Protein AF-A0A2V9CCU1-F1 (afdb_monomer)

Foldseek 3Di:
DVVVVVVVVVVCCVVPVVCVVVVVVVVVVVVVVCCVPPVVVVLVPDPDCVSVVVVVVVVVVVVVVCVVVVD

pLDDT: mean 92.37, std 5.47, range [59.19, 97.62]

Sequence (71 aa):
MLGAATLAGVLLMNLLRPAVGYALPISAGVTVYVAASDLMPEVNREPGVRMALVVFLGAAVMFALHRMFRL

Mean predicted aligned error: 4.54 Å

Solvent-accessible surface area (backbone atoms only — not comparable to full-atom values): 4066 Å² total; per-residue (Å²): 110,68,70,60,52,51,54,50,49,55,52,49,48,67,74,40,54,87,50,42,79,57,48,52,59,50,52,51,46,53,54,52,49,51,44,58,67,55,49,47,54,52,42,70,67,47,90,65,64,66,56,53,50,52,53,53,48,52,53,50,51,51,50,49,49,41,65,72,66,68,111

Structure (mmCIF, N/CA/C/O backbone):
data_AF-A0A2V9CCU1-F1
#
_entry.id   AF-A0A2V9CCU1-F1
#
loop_
_atom_site.group_PDB
_atom_site.id
_atom_site.type_symbol
_atom_site.label_atom_id
_atom_site.label_alt_id
_atom_site.label_comp_id
_atom_site.label_asym_id
_atom_site.label_entity_id
_atom_site.label_seq_id
_atom_site.pdbx_PDB_ins_code
_atom_site.Cartn_x
_atom_site.Cartn_y
_atom_site.Cartn_z
_atom_site.occupancy
_atom_site.B_iso_or_equiv
_atom_site.auth_seq_id
_atom_site.auth_comp_id
_atom_site.auth_asym_id
_atom_site.auth_atom_id
_atom_site.pdbx_PDB_model_num
ATOM 1 N N . MET A 1 1 ? -3.229 13.756 -11.703 1.00 82.50 1 MET A N 1
ATOM 2 C CA . MET A 1 1 ? -1.803 13.354 -11.680 1.00 82.50 1 MET A CA 1
ATOM 3 C C . MET A 1 1 ? -1.608 11.851 -11.457 1.00 82.50 1 MET A C 1
ATOM 5 O O . MET A 1 1 ? -0.765 11.290 -12.139 1.00 82.50 1 MET A O 1
ATOM 9 N N . LEU A 1 2 ? -2.395 11.178 -10.599 1.00 88.81 2 LEU A N 1
ATOM 10 C CA . LEU A 1 2 ? -2.245 9.733 -10.314 1.00 88.81 2 LEU A CA 1
ATOM 11 C C . LEU A 1 2 ? -2.179 8.840 -11.564 1.00 88.81 2 LEU A C 1
ATOM 13 O O . LEU A 1 2 ? -1.228 8.086 -11.709 1.00 88.81 2 LEU A O 1
ATOM 17 N N . GLY A 1 3 ? -3.117 8.983 -12.507 1.00 93.00 3 GLY A N 1
ATOM 18 C CA . GLY A 1 3 ? -3.101 8.178 -13.737 1.00 93.00 3 GLY A CA 1
ATOM 19 C C . GLY A 1 3 ? -1.826 8.356 -14.573 1.00 93.00 3 GLY A C 1
ATOM 20 O O . GLY A 1 3 ? -1.274 7.380 -15.071 1.00 93.00 3 GLY A O 1
ATOM 21 N N . ALA A 1 4 ? -1.301 9.583 -14.661 1.00 96.44 4 ALA A N 1
ATOM 22 C CA . ALA A 1 4 ? -0.034 9.846 -15.341 1.00 96.44 4 ALA A CA 1
ATOM 23 C C . ALA A 1 4 ? 1.153 9.198 -14.607 1.00 96.44 4 ALA A C 1
ATOM 25 O O . ALA A 1 4 ? 2.025 8.627 -15.254 1.00 96.44 4 ALA A O 1
ATOM 26 N N . ALA A 1 5 ? 1.158 9.217 -13.269 1.00 93.62 5 ALA A N 1
ATOM 27 C CA . ALA A 1 5 ? 2.174 8.543 -12.463 1.00 93.62 5 ALA A CA 1
ATOM 28 C C . ALA A 1 5 ? 2.125 7.012 -12.625 1.00 93.62 5 ALA A C 1
ATOM 30 O O . ALA A 1 5 ? 3.172 6.381 -12.746 1.00 93.62 5 ALA A O 1
ATOM 31 N N . THR A 1 6 ? 0.933 6.411 -12.704 1.00 93.19 6 THR A N 1
ATOM 32 C CA . THR A 1 6 ? 0.776 4.973 -12.975 1.00 93.19 6 THR A CA 1
ATOM 33 C C . THR A 1 6 ? 1.310 4.609 -14.357 1.00 93.19 6 THR A C 1
ATOM 35 O O . THR A 1 6 ? 2.093 3.669 -14.478 1.00 93.19 6 THR A O 1
ATOM 38 N N . LEU A 1 7 ? 0.943 5.372 -15.393 1.00 96.19 7 LEU A N 1
ATOM 39 C CA . LEU A 1 7 ? 1.442 5.149 -16.753 1.00 96.19 7 LEU A CA 1
ATOM 40 C C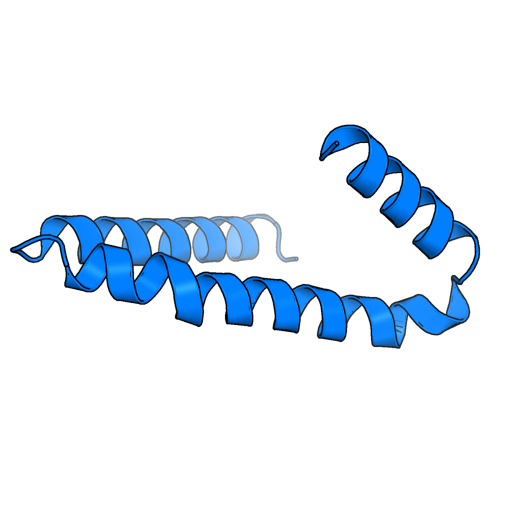 . LEU A 1 7 ? 2.964 5.310 -16.830 1.00 96.19 7 LEU A C 1
ATOM 42 O O . LEU A 1 7 ? 3.637 4.475 -17.430 1.00 96.19 7 LEU A O 1
ATOM 46 N N . ALA A 1 8 ? 3.515 6.334 -16.175 1.00 93.88 8 ALA A N 1
ATOM 47 C CA . ALA A 1 8 ? 4.956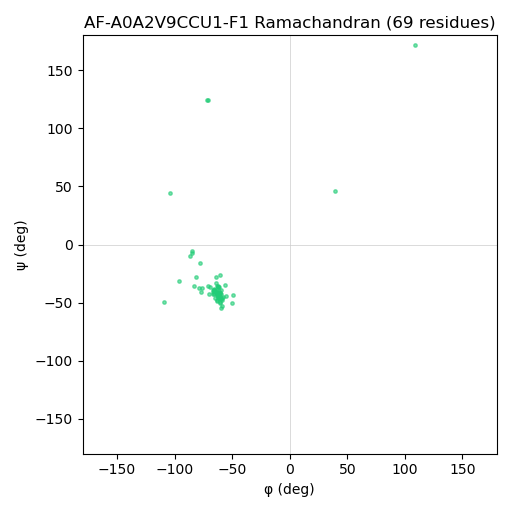 6.530 -16.078 1.00 93.88 8 ALA A CA 1
ATOM 48 C C . ALA A 1 8 ? 5.643 5.359 -15.358 1.00 93.88 8 ALA A C 1
ATOM 50 O O . ALA A 1 8 ? 6.663 4.873 -15.836 1.00 93.88 8 ALA A O 1
ATOM 51 N N . GLY A 1 9 ? 5.065 4.859 -14.261 1.00 90.88 9 GLY A N 1
ATOM 52 C CA . GLY A 1 9 ? 5.566 3.689 -13.538 1.00 90.88 9 GLY A CA 1
ATOM 53 C C . GLY A 1 9 ? 5.596 2.427 -14.403 1.00 90.88 9 GLY A C 1
ATOM 54 O O . GLY A 1 9 ? 6.616 1.742 -14.446 1.00 90.88 9 GLY A O 1
ATOM 55 N N . VAL A 1 10 ? 4.526 2.158 -15.160 1.00 93.06 10 VAL A N 1
ATOM 56 C CA . VAL A 1 10 ? 4.467 1.033 -16.113 1.00 93.06 10 VAL A CA 1
ATOM 57 C C . VAL A 1 10 ? 5.536 1.175 -17.198 1.00 93.06 10 VAL A C 1
ATOM 59 O O . VAL A 1 10 ? 6.258 0.218 -17.487 1.00 93.06 10 VAL A O 1
ATOM 62 N N . LEU A 1 11 ? 5.680 2.371 -17.775 1.00 93.62 11 LEU A N 1
ATOM 63 C CA . LEU A 1 11 ? 6.681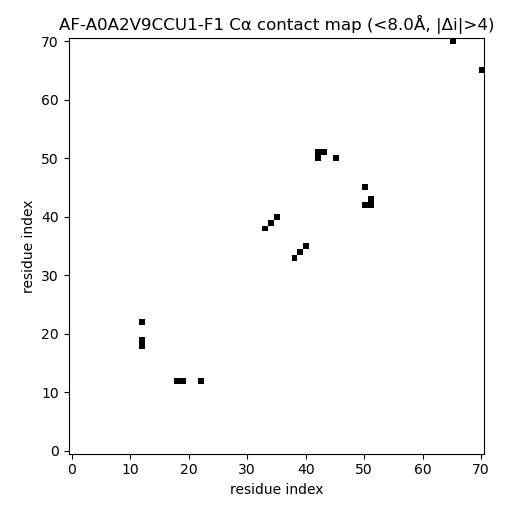 2.639 -18.808 1.00 93.62 11 LEU A CA 1
ATOM 64 C C . LEU A 1 11 ? 8.107 2.457 -18.265 1.00 93.62 11 LEU A C 1
ATOM 66 O O . LEU A 1 11 ? 8.949 1.844 -18.922 1.00 93.62 11 LEU A O 1
ATOM 70 N N . LEU A 1 12 ? 8.357 2.932 -17.043 1.00 90.50 12 LEU A N 1
ATOM 71 C CA . LEU A 1 12 ? 9.646 2.828 -16.367 1.00 90.50 12 LEU A CA 1
ATOM 72 C C . LEU A 1 12 ? 9.997 1.373 -16.039 1.00 90.50 12 LEU A C 1
ATOM 74 O O . LEU A 1 12 ? 11.123 0.955 -16.297 1.00 90.50 12 LEU A O 1
ATOM 78 N N . MET A 1 13 ? 9.039 0.579 -15.549 1.00 90.00 13 MET A N 1
ATOM 79 C CA . MET A 1 13 ? 9.237 -0.858 -15.316 1.00 90.00 13 MET A CA 1
ATOM 80 C C . MET A 1 13 ? 9.538 -1.617 -16.614 1.00 90.00 13 MET A C 1
ATOM 82 O O . MET A 1 13 ? 10.349 -2.542 -16.615 1.00 90.00 13 MET A O 1
ATOM 86 N N . ASN A 1 14 ? 8.928 -1.212 -17.732 1.00 90.31 14 ASN A N 1
ATOM 87 C CA . ASN A 1 14 ? 9.207 -1.798 -19.040 1.00 90.31 14 ASN A CA 1
ATOM 88 C C . ASN A 1 14 ? 10.597 -1.426 -19.585 1.00 90.31 14 ASN A C 1
ATOM 90 O O . ASN A 1 14 ? 11.219 -2.252 -20.254 1.00 90.31 14 ASN A O 1
ATOM 94 N N . LEU A 1 15 ? 11.075 -0.207 -19.322 1.00 89.75 15 LEU A N 1
ATOM 95 C CA . LEU A 1 15 ? 12.384 0.267 -19.780 1.00 89.75 15 LEU A CA 1
ATOM 96 C C . LEU A 1 15 ? 13.529 -0.266 -18.904 1.00 89.75 15 LEU A C 1
ATOM 98 O O . LEU A 1 15 ? 14.584 -0.633 -19.412 1.00 89.75 15 LEU A O 1
ATOM 102 N N . LEU A 1 16 ? 13.305 -0.363 -17.592 1.00 88.38 16 LEU A N 1
ATOM 103 C CA . LEU A 1 16 ? 14.292 -0.772 -16.592 1.00 88.38 16 LEU A CA 1
ATOM 104 C C . LEU A 1 16 ? 14.062 -2.210 -16.104 1.00 88.38 16 LEU A C 1
ATOM 106 O O . LEU A 1 16 ? 14.156 -2.484 -14.909 1.00 88.38 16 LEU A O 1
ATOM 110 N N . ARG A 1 17 ? 13.783 -3.151 -17.017 1.00 83.50 17 ARG A N 1
ATOM 111 C CA . ARG A 1 17 ? 13.488 -4.560 -16.670 1.00 83.50 17 ARG A CA 1
ATOM 112 C C . ARG A 1 17 ? 14.496 -5.201 -15.705 1.00 83.50 17 ARG A C 1
ATOM 114 O O . ARG A 1 17 ? 14.045 -5.849 -14.764 1.00 83.50 17 ARG A O 1
ATOM 121 N N . PRO A 1 18 ? 15.825 -5.013 -15.858 1.00 86.75 18 PRO A N 1
ATOM 122 C CA . PRO A 1 18 ? 16.791 -5.587 -14.918 1.00 86.75 18 PRO A CA 1
ATOM 123 C C . PRO A 1 18 ? 16.659 -5.021 -13.496 1.00 86.75 18 PRO A C 1
ATOM 125 O O . PRO A 1 18 ? 16.968 -5.707 -12.527 1.00 86.75 18 PRO A O 1
ATOM 128 N N . ALA A 1 19 ? 16.175 -3.783 -13.353 1.00 84.75 19 ALA A N 1
ATOM 129 C CA . ALA A 1 19 ? 16.021 -3.110 -12.067 1.00 84.75 19 ALA A CA 1
ATOM 130 C C . ALA A 1 19 ? 14.703 -3.455 -11.351 1.00 84.75 19 ALA A C 1
ATOM 132 O O . ALA A 1 19 ? 14.523 -3.066 -10.197 1.00 84.75 19 ALA A O 1
ATOM 133 N N . VAL A 1 20 ? 13.792 -4.205 -11.986 1.00 85.12 20 VAL A N 1
ATOM 134 C CA . VAL A 1 20 ? 12.497 -4.599 -11.395 1.00 85.12 20 VAL A CA 1
ATOM 135 C C . VAL A 1 20 ? 12.684 -5.345 -10.070 1.00 85.12 20 VAL A C 1
ATOM 137 O O . VAL A 1 20 ? 11.912 -5.125 -9.136 1.00 85.12 20 VAL A O 1
ATOM 140 N N . GLY A 1 21 ? 13.751 -6.144 -9.947 1.00 86.62 21 GLY A N 1
ATOM 141 C CA . GLY A 1 21 ? 14.093 -6.848 -8.706 1.00 86.62 21 GLY A CA 1
ATOM 142 C C . GLY A 1 21 ? 14.352 -5.923 -7.510 1.00 86.62 21 GLY A C 1
ATOM 143 O O . GLY A 1 21 ? 14.100 -6.315 -6.376 1.00 86.62 21 GLY A O 1
ATOM 144 N N . TYR A 1 22 ? 14.779 -4.680 -7.752 1.00 89.94 22 TYR A N 1
ATOM 145 C CA . TYR A 1 22 ? 14.931 -3.646 -6.722 1.00 89.94 22 TYR A CA 1
ATOM 146 C C . TYR A 1 22 ? 13.705 -2.729 -6.635 1.00 89.94 22 TYR A C 1
ATOM 148 O O . TYR A 1 22 ? 13.356 -2.253 -5.557 1.00 89.94 22 TYR A O 1
ATOM 156 N N . ALA A 1 23 ? 13.017 -2.500 -7.754 1.00 88.69 23 ALA A N 1
ATOM 157 C CA . ALA A 1 23 ? 11.847 -1.629 -7.800 1.00 88.69 23 ALA A CA 1
ATOM 158 C C . ALA A 1 23 ? 10.666 -2.193 -6.992 1.00 88.69 23 ALA A C 1
ATOM 160 O O . ALA A 1 23 ? 9.978 -1.438 -6.307 1.00 88.69 23 ALA A O 1
ATOM 161 N N . LEU A 1 24 ? 10.452 -3.514 -7.030 1.00 89.81 24 LEU A N 1
ATOM 162 C CA . LEU A 1 24 ? 9.398 -4.189 -6.265 1.00 89.81 24 LEU A CA 1
ATOM 163 C C . LEU A 1 24 ? 9.533 -3.991 -4.744 1.00 89.81 24 LEU A C 1
ATOM 165 O O . LEU A 1 24 ? 8.579 -3.492 -4.1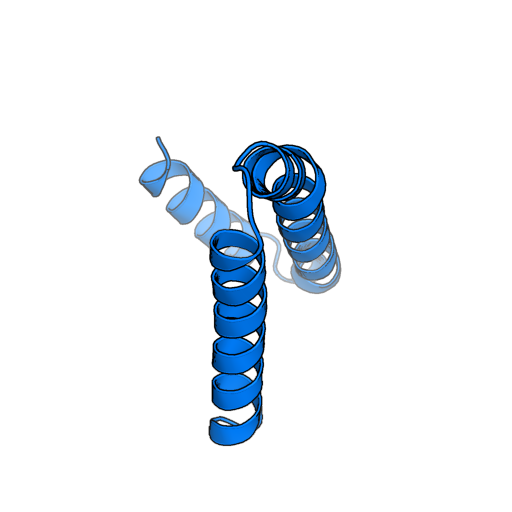43 1.00 89.81 24 LEU A O 1
ATOM 169 N N . PRO A 1 25 ? 10.675 -4.312 -4.099 1.00 93.69 25 PRO A N 1
ATOM 170 C CA . PRO A 1 25 ? 10.828 -4.090 -2.664 1.00 93.69 25 PRO A CA 1
ATOM 171 C C . PRO A 1 25 ? 10.779 -2.605 -2.287 1.00 93.69 25 PRO A C 1
ATOM 173 O O . PRO A 1 25 ? 10.220 -2.277 -1.244 1.00 93.69 25 PRO A O 1
ATOM 176 N N . ILE A 1 26 ? 11.271 -1.695 -3.139 1.00 93.62 26 ILE A N 1
ATOM 177 C CA . ILE A 1 26 ? 11.122 -0.247 -2.910 1.00 93.62 26 ILE A CA 1
ATOM 178 C C . ILE A 1 26 ? 9.642 0.152 -2.916 1.00 93.62 26 ILE A C 1
ATOM 180 O O . ILE A 1 26 ? 9.185 0.821 -1.993 1.00 93.62 26 ILE A O 1
ATOM 184 N N . SER A 1 27 ? 8.870 -0.285 -3.913 1.00 92.56 27 SER A N 1
ATOM 185 C CA . SER A 1 27 ? 7.437 0.020 -4.002 1.00 92.56 27 SER A CA 1
ATOM 186 C C . SER A 1 27 ? 6.652 -0.565 -2.826 1.00 92.56 27 SER A C 1
ATOM 188 O O . SER A 1 27 ? 5.757 0.094 -2.289 1.00 92.56 27 SER A O 1
ATOM 190 N N . ALA A 1 28 ? 6.990 -1.787 -2.405 1.00 94.44 28 ALA A N 1
ATOM 191 C CA . ALA A 1 28 ? 6.417 -2.401 -1.213 1.00 94.44 28 ALA A CA 1
ATOM 192 C C . ALA A 1 28 ? 6.747 -1.575 0.039 1.00 94.44 28 ALA A C 1
ATOM 194 O O . ALA A 1 28 ? 5.849 -1.255 0.814 1.00 94.44 28 ALA A O 1
ATOM 195 N N . GLY A 1 29 ? 8.004 -1.149 0.190 1.00 96.12 29 GLY A N 1
ATOM 196 C CA . GLY A 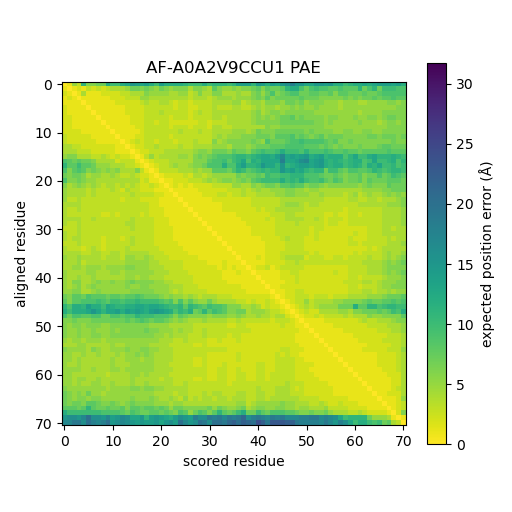1 29 ? 8.451 -0.290 1.285 1.00 96.12 29 GLY A CA 1
ATOM 197 C C . GLY A 1 29 ? 7.712 1.046 1.338 1.00 96.12 29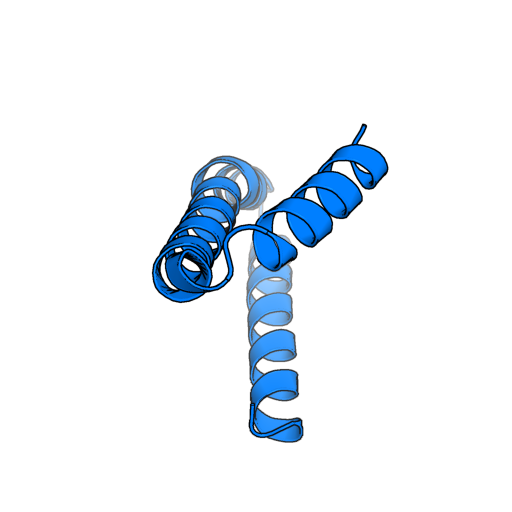 GLY A C 1
ATOM 198 O O . GLY A 1 29 ? 7.224 1.417 2.399 1.00 96.12 29 GLY A O 1
ATOM 199 N N . VAL A 1 30 ? 7.549 1.737 0.205 1.00 96.00 30 VAL A N 1
ATOM 200 C CA . VAL A 1 30 ? 6.783 2.997 0.131 1.00 96.00 30 VAL A CA 1
ATOM 201 C C . VAL A 1 30 ? 5.326 2.781 0.540 1.00 96.00 30 VAL A C 1
ATOM 203 O O . VAL A 1 30 ? 4.777 3.578 1.295 1.00 96.00 30 VAL A O 1
ATOM 206 N N . THR A 1 31 ? 4.710 1.685 0.097 1.00 95.06 31 THR A N 1
ATOM 207 C CA . THR A 1 31 ? 3.321 1.359 0.456 1.00 95.06 31 THR A CA 1
ATOM 208 C C . THR A 1 31 ? 3.177 1.121 1.961 1.00 95.06 31 THR A C 1
ATOM 210 O O . THR A 1 31 ? 2.251 1.642 2.580 1.00 95.06 31 THR A O 1
ATOM 213 N N . VAL A 1 32 ? 4.115 0.386 2.569 1.00 95.62 32 VAL A N 1
ATOM 214 C CA . VAL A 1 32 ? 4.144 0.154 4.023 1.00 95.62 32 VAL A CA 1
ATOM 215 C C . VAL A 1 32 ? 4.430 1.448 4.785 1.00 95.62 32 VAL A C 1
ATOM 217 O O . VAL A 1 32 ? 3.785 1.699 5.797 1.00 95.62 32 VAL A O 1
ATOM 220 N N . TYR A 1 33 ? 5.350 2.284 4.296 1.00 97.38 33 TYR A N 1
ATOM 221 C CA . TYR A 1 33 ? 5.681 3.573 4.901 1.00 97.38 33 TYR A CA 1
ATOM 222 C C . TYR A 1 33 ? 4.457 4.485 4.971 1.00 97.38 33 TYR A C 1
ATOM 224 O O . TYR A 1 33 ? 4.108 4.915 6.061 1.00 97.38 33 TYR A O 1
ATOM 232 N N . VAL A 1 34 ? 3.763 4.699 3.848 1.00 96.50 34 VAL A N 1
ATOM 233 C CA . VAL A 1 34 ? 2.554 5.542 3.791 1.00 96.50 34 VAL A CA 1
ATOM 234 C C . VAL A 1 34 ? 1.444 4.971 4.676 1.00 96.50 34 VAL A C 1
ATOM 236 O O . VAL A 1 34 ? 0.787 5.703 5.414 1.00 96.50 34 VAL A O 1
ATOM 239 N N . ALA A 1 35 ? 1.249 3.649 4.661 1.00 95.62 35 ALA A N 1
ATOM 240 C CA . ALA A 1 35 ? 0.270 3.015 5.538 1.00 95.62 35 ALA A CA 1
ATOM 241 C C . ALA A 1 35 ? 0.603 3.226 7.026 1.00 95.62 35 ALA A C 1
ATOM 243 O O . ALA A 1 35 ? -0.290 3.481 7.832 1.00 95.62 35 ALA A O 1
ATOM 244 N N . ALA A 1 36 ? 1.880 3.149 7.399 1.00 96.06 36 ALA A N 1
ATOM 245 C CA . ALA A 1 36 ? 2.322 3.334 8.775 1.00 96.06 36 ALA A CA 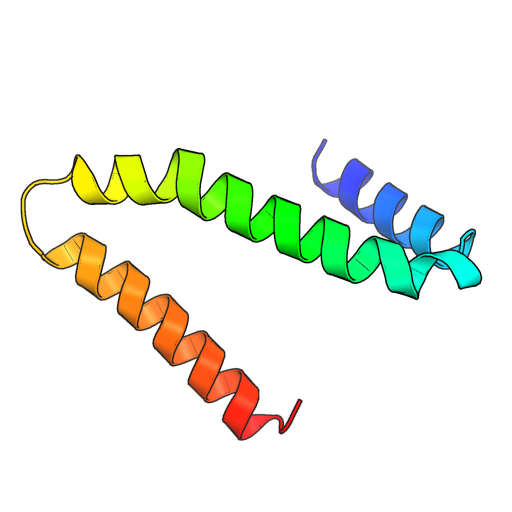1
ATOM 246 C C . ALA A 1 36 ? 2.333 4.807 9.215 1.00 96.06 36 ALA A C 1
ATOM 248 O O . ALA A 1 36 ? 2.013 5.080 10.369 1.00 96.06 36 ALA A O 1
ATOM 249 N N . SER A 1 37 ? 2.704 5.743 8.337 1.00 96.38 37 SER A N 1
ATOM 250 C CA . SER A 1 37 ? 2.839 7.166 8.671 1.00 96.38 37 SER A CA 1
ATOM 251 C C . SER A 1 37 ? 1.520 7.918 8.631 1.00 96.38 37 SER A C 1
ATOM 253 O O . SER A 1 37 ? 1.320 8.806 9.451 1.00 96.38 37 SER A O 1
ATOM 255 N N . ASP A 1 38 ? 0.630 7.565 7.704 1.00 95.88 38 ASP A N 1
ATOM 256 C CA . ASP A 1 38 ? -0.573 8.354 7.444 1.00 95.88 38 ASP A CA 1
ATOM 257 C C . ASP A 1 38 ? -1.816 7.609 7.941 1.00 95.88 38 ASP A C 1
ATOM 259 O O . ASP A 1 38 ? -2.613 8.159 8.700 1.00 95.88 38 ASP A O 1
ATOM 263 N N . LEU A 1 39 ? -1.964 6.325 7.584 1.00 94.06 39 LEU A N 1
ATOM 264 C CA . LEU A 1 39 ? -3.183 5.568 7.902 1.00 94.06 39 LEU A CA 1
ATOM 265 C C . LEU A 1 39 ? -3.238 5.115 9.367 1.00 94.06 39 LEU A C 1
ATOM 267 O O . LEU A 1 39 ? -4.304 5.176 9.977 1.00 94.06 39 LEU A O 1
ATOM 271 N N . MET A 1 40 ? -2.127 4.653 9.955 1.00 94.25 40 MET A N 1
ATOM 272 C CA . MET A 1 40 ? -2.139 4.188 11.352 1.00 94.25 40 MET A CA 1
ATOM 273 C C . MET A 1 40 ? -2.424 5.314 12.359 1.00 94.25 40 MET A C 1
ATOM 275 O O . MET A 1 40 ? -3.234 5.085 13.264 1.00 94.25 40 MET A O 1
ATOM 279 N N . PRO A 1 41 ? -1.850 6.529 12.225 1.00 94.62 41 PRO A N 1
ATOM 280 C CA . PRO A 1 41 ? -2.224 7.642 13.093 1.00 94.62 41 PRO A CA 1
ATOM 281 C C . PRO A 1 41 ? -3.691 8.043 12.957 1.00 94.62 41 PRO A C 1
ATOM 283 O O . PRO A 1 41 ? -4.313 8.344 13.973 1.00 94.62 41 PRO A O 1
ATOM 286 N N . GLU A 1 42 ? -4.258 7.993 11.749 1.00 94.06 42 GLU A N 1
ATOM 287 C CA . GLU A 1 42 ? -5.674 8.302 11.519 1.00 94.06 42 GLU A CA 1
ATOM 288 C C . GLU A 1 42 ? -6.592 7.290 12.221 1.00 94.06 42 GLU A C 1
ATOM 290 O O . GLU A 1 42 ? -7.495 7.667 12.966 1.00 94.06 42 GLU A O 1
ATOM 295 N N . VAL A 1 43 ? -6.299 5.993 12.089 1.00 93.62 43 VAL A N 1
ATOM 296 C CA . VAL A 1 43 ? -7.057 4.920 12.758 1.00 93.62 43 VAL A CA 1
ATOM 297 C C . VAL A 1 43 ? -6.981 5.038 14.281 1.00 93.62 43 VAL A C 1
ATOM 299 O O . VAL A 1 43 ? -7.968 4.769 14.959 1.00 93.62 43 VAL A O 1
ATOM 302 N N . ASN A 1 44 ? -5.835 5.456 14.826 1.00 92.38 44 ASN A N 1
ATOM 303 C CA . ASN A 1 44 ? -5.663 5.653 16.268 1.00 92.38 44 ASN A CA 1
ATOM 304 C C . ASN A 1 44 ? -6.294 6.961 16.783 1.00 92.38 44 ASN A C 1
ATOM 306 O O . ASN A 1 44 ? -6.464 7.135 17.989 1.00 92.38 44 ASN A O 1
ATOM 310 N N . ARG A 1 45 ? -6.612 7.900 15.886 1.00 94.00 45 ARG A N 1
ATOM 311 C CA . ARG A 1 45 ? -7.279 9.162 16.218 1.00 94.00 45 ARG A CA 1
ATOM 312 C C . ARG A 1 45 ? -8.789 8.986 16.355 1.00 94.00 45 ARG A C 1
ATOM 314 O O . ARG A 1 45 ? -9.410 9.725 17.121 1.00 94.00 45 ARG A O 1
ATOM 321 N N . GLU A 1 46 ? -9.375 8.016 15.656 1.00 92.56 46 GLU A N 1
ATOM 322 C CA . GLU A 1 46 ? -10.777 7.656 15.844 1.00 92.56 46 GLU A CA 1
ATOM 323 C C . GLU A 1 46 ? -10.995 6.923 17.182 1.00 92.56 46 GLU A C 1
ATOM 325 O O . GLU A 1 46 ? -10.364 5.897 17.451 1.00 92.56 46 GLU A O 1
ATOM 330 N N . PRO A 1 47 ? -11.899 7.414 18.050 1.00 86.56 47 PRO A N 1
ATOM 331 C CA . PRO A 1 47 ? -12.165 6.771 19.325 1.00 86.56 47 PRO A CA 1
ATOM 332 C C . PRO A 1 47 ? -12.916 5.448 19.127 1.00 86.56 47 PRO A C 1
ATOM 334 O O . PRO A 1 47 ? -14.019 5.403 18.581 1.00 86.56 47 PRO A O 1
ATOM 337 N N . GLY A 1 48 ? -12.343 4.365 19.652 1.00 90.38 48 GLY A N 1
ATOM 338 C CA . GLY A 1 48 ? -12.954 3.036 19.674 1.00 90.38 48 GLY A CA 1
ATOM 339 C C . GLY A 1 48 ? -12.296 2.031 18.726 1.00 90.38 48 GLY A C 1
ATOM 340 O O . GLY A 1 48 ? -11.428 2.345 17.924 1.00 90.38 48 GLY A O 1
ATOM 341 N N . VAL A 1 49 ? -12.711 0.767 18.831 1.00 91.62 49 VAL A N 1
ATOM 342 C CA . VAL A 1 49 ? -12.027 -0.366 18.170 1.00 91.62 49 VAL A CA 1
ATOM 343 C C . VAL A 1 49 ? -12.509 -0.590 16.727 1.00 91.62 49 VAL A C 1
ATOM 345 O O . VAL A 1 49 ? -11.911 -1.354 15.972 1.00 91.62 49 VAL A O 1
ATOM 348 N N . ARG A 1 50 ? -13.584 0.088 16.304 1.00 93.06 50 ARG A N 1
ATOM 349 C CA . ARG A 1 50 ? -14.241 -0.159 15.011 1.00 93.06 50 ARG A CA 1
ATOM 350 C C . ARG A 1 50 ? -13.296 0.037 13.825 1.00 93.06 50 ARG A C 1
ATOM 352 O O . ARG A 1 50 ? -13.238 -0.839 12.968 1.00 93.06 50 ARG A O 1
ATOM 359 N N . MET A 1 51 ? -12.546 1.136 13.787 1.00 93.06 51 MET A N 1
ATOM 360 C CA . MET A 1 51 ? -11.627 1.399 12.675 1.00 93.06 51 MET A CA 1
ATOM 361 C C . MET A 1 51 ? -10.434 0.451 12.660 1.00 93.06 51 MET A C 1
ATOM 363 O O . MET A 1 51 ? -10.049 -0.022 11.592 1.00 93.06 51 MET A O 1
ATOM 367 N N . ALA A 1 52 ? -9.920 0.070 13.831 1.00 93.00 52 ALA A N 1
ATOM 368 C CA . ALA A 1 52 ? -8.895 -0.963 13.925 1.00 93.00 52 ALA A CA 1
ATOM 369 C C . ALA A 1 52 ? -9.392 -2.302 13.344 1.00 93.00 52 ALA A C 1
ATOM 371 O O . ALA A 1 52 ? -8.680 -2.939 12.569 1.00 93.00 52 ALA A O 1
ATOM 372 N N . LEU A 1 53 ? -10.637 -2.704 13.632 1.00 95.94 53 LEU A N 1
ATOM 373 C CA . LEU A 1 53 ? -11.230 -3.916 13.047 1.00 95.94 53 LEU A CA 1
ATOM 374 C C . LEU A 1 53 ? -11.329 -3.841 11.521 1.00 95.94 53 LEU A C 1
ATOM 376 O O . LEU A 1 53 ? -11.106 -4.851 10.861 1.00 95.94 53 LEU A O 1
ATOM 380 N N . VAL A 1 54 ? -11.623 -2.669 10.949 1.00 95.69 54 VAL A N 1
ATOM 381 C CA . VAL A 1 54 ? -11.661 -2.481 9.487 1.00 95.69 54 VAL A CA 1
ATOM 382 C C . VAL A 1 54 ? -10.268 -2.652 8.869 1.00 95.69 54 VAL A C 1
ATOM 384 O O . VAL A 1 54 ? -10.146 -3.300 7.831 1.00 95.69 54 VAL A O 1
ATOM 387 N N . VAL A 1 55 ? -9.208 -2.156 9.518 1.00 95.06 55 VAL A N 1
ATOM 388 C CA . VAL A 1 55 ? -7.817 -2.386 9.079 1.00 95.06 55 VAL A CA 1
ATOM 389 C C . VAL A 1 55 ? -7.489 -3.878 9.069 1.00 95.06 55 VAL A C 1
ATOM 391 O O . VAL A 1 55 ? -7.023 -4.407 8.057 1.00 95.06 55 VAL A O 1
ATOM 394 N N . PHE A 1 56 ? -7.768 -4.576 10.173 1.00 95.56 56 PHE A N 1
ATOM 395 C CA . PHE A 1 56 ? -7.530 -6.017 10.266 1.00 95.56 56 PHE A CA 1
ATOM 396 C C . PHE A 1 56 ? -8.384 -6.809 9.272 1.00 95.56 56 PHE A C 1
ATOM 398 O O . PHE A 1 56 ? -7.898 -7.783 8.700 1.00 95.56 56 PHE A O 1
ATOM 405 N N . LEU A 1 57 ? -9.619 -6.375 9.005 1.00 97.62 57 LEU A N 1
ATOM 406 C CA . LEU A 1 57 ? -10.466 -6.955 7.966 1.00 97.62 57 LEU A CA 1
ATOM 407 C C . LEU A 1 57 ? -9.828 -6.793 6.581 1.00 97.62 57 LEU A C 1
ATOM 409 O O . LEU A 1 57 ? -9.782 -7.760 5.825 1.00 97.62 57 LEU A O 1
ATOM 413 N N . GLY A 1 58 ? -9.284 -5.617 6.260 1.00 95.81 58 GLY A N 1
ATOM 414 C C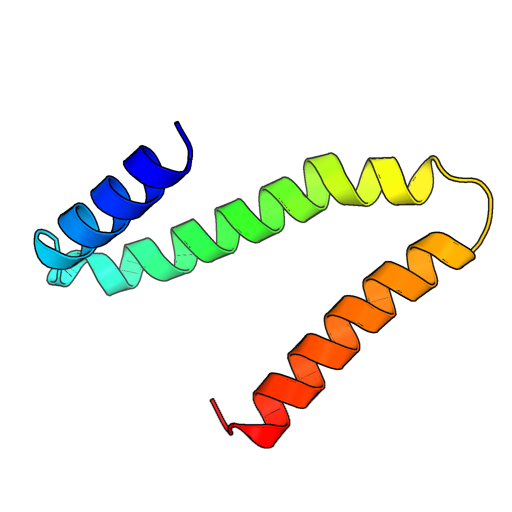A . GLY A 1 58 ? -8.548 -5.389 5.014 1.00 95.81 58 GLY A CA 1
ATOM 415 C C . GLY A 1 58 ? -7.354 -6.337 4.859 1.00 95.81 58 GLY A C 1
ATOM 416 O O . GLY A 1 58 ? -7.192 -6.964 3.810 1.00 95.81 58 GLY A O 1
ATOM 417 N N . ALA A 1 59 ? -6.567 -6.520 5.923 1.00 95.38 59 ALA A N 1
ATOM 418 C CA . ALA A 1 59 ? -5.460 -7.478 5.942 1.00 95.38 59 ALA A CA 1
ATOM 419 C C . ALA A 1 59 ? -5.940 -8.933 5.773 1.00 95.38 59 ALA A C 1
ATOM 421 O O . ALA A 1 59 ? -5.350 -9.691 5.002 1.00 95.38 59 ALA A O 1
ATOM 422 N N . ALA A 1 60 ? -7.035 -9.315 6.436 1.00 97.25 60 ALA A N 1
ATOM 423 C CA . ALA A 1 60 ? -7.628 -10.646 6.324 1.00 97.25 60 ALA A CA 1
ATOM 424 C C . ALA A 1 60 ? -8.152 -10.931 4.908 1.00 97.25 60 ALA A C 1
ATOM 426 O O . ALA A 1 60 ? -7.934 -12.023 4.384 1.00 97.25 60 ALA A O 1
ATOM 427 N N . VAL A 1 61 ? -8.790 -9.949 4.260 1.00 97.31 61 VAL A N 1
ATOM 428 C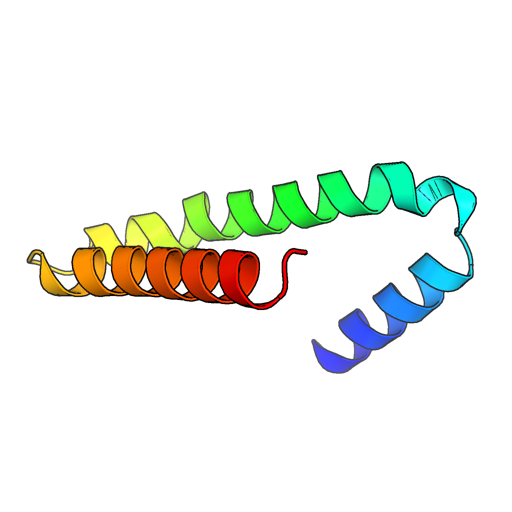 CA . VAL A 1 61 ? -9.228 -10.050 2.860 1.00 97.31 61 VAL A CA 1
ATOM 429 C C . VAL A 1 61 ? -8.027 -10.229 1.937 1.00 97.31 61 VAL A C 1
ATOM 431 O O . VAL A 1 61 ? -8.054 -11.114 1.085 1.00 97.31 61 VAL A O 1
ATOM 434 N N . MET A 1 62 ? -6.951 -9.457 2.126 1.00 94.44 62 MET A N 1
ATOM 435 C CA . MET A 1 62 ? -5.730 -9.626 1.330 1.00 94.44 62 MET A CA 1
ATOM 436 C C . MET A 1 62 ? -5.149 -11.039 1.510 1.00 94.44 62 MET A C 1
ATOM 438 O O . MET A 1 62 ? -4.878 -11.737 0.534 1.00 94.44 62 MET A O 1
ATOM 442 N N . PHE A 1 63 ? -5.050 -11.520 2.751 1.00 95.06 63 PHE A N 1
ATOM 443 C CA . PHE A 1 63 ? -4.581 -12.875 3.040 1.00 95.06 63 PHE A CA 1
ATOM 444 C C . PHE A 1 63 ? -5.466 -13.956 2.397 1.00 95.06 63 PHE A C 1
ATOM 446 O O . PHE A 1 63 ? -4.954 -14.917 1.819 1.00 95.06 63 PHE A O 1
ATOM 453 N N . ALA A 1 64 ? -6.791 -13.790 2.438 1.00 96.62 64 ALA A N 1
ATOM 454 C CA . ALA A 1 64 ? -7.733 -14.698 1.792 1.00 96.62 64 ALA A CA 1
ATOM 455 C C . ALA A 1 64 ? -7.557 -14.719 0.265 1.00 96.62 64 ALA A C 1
ATOM 457 O O . ALA A 1 64 ? -7.527 -15.797 -0.330 1.00 96.62 64 ALA A O 1
ATOM 458 N N . LEU A 1 65 ? -7.374 -13.551 -0.364 1.00 95.88 65 LEU A N 1
ATOM 459 C CA . LEU A 1 65 ? -7.079 -13.443 -1.795 1.00 95.88 65 LEU A CA 1
ATOM 460 C C . LEU A 1 65 ? -5.766 -14.153 -2.134 1.00 95.88 65 LEU A C 1
ATOM 462 O O . LEU A 1 65 ? -5.747 -15.007 -3.017 1.00 95.88 65 LEU A O 1
ATOM 466 N N . HIS A 1 66 ? -4.692 -13.877 -1.393 1.00 94.25 66 HIS A N 1
ATOM 467 C CA . HIS A 1 66 ? -3.404 -14.547 -1.575 1.00 94.25 66 HIS A CA 1
ATOM 468 C C . HIS A 1 66 ? -3.543 -16.076 -1.479 1.00 94.25 66 HIS A C 1
ATOM 470 O O . HIS A 1 66 ? -3.057 -16.808 -2.343 1.00 94.25 66 HIS A O 1
ATOM 476 N N . ARG A 1 67 ? -4.303 -16.573 -0.492 1.00 94.94 67 ARG A N 1
ATOM 477 C CA . ARG A 1 67 ? -4.554 -18.008 -0.308 1.00 94.94 67 ARG A CA 1
ATOM 478 C C . ARG A 1 67 ? -5.358 -18.633 -1.448 1.00 94.94 67 ARG A C 1
ATOM 480 O O . ARG A 1 67 ? -5.075 -19.780 -1.811 1.00 94.94 67 ARG A O 1
ATOM 487 N N . MET A 1 68 ? -6.357 -17.916 -1.962 1.00 95.81 68 MET A N 1
ATOM 488 C CA . MET A 1 68 ? -7.240 -18.365 -3.041 1.00 95.81 68 MET A CA 1
ATOM 489 C C . MET A 1 68 ? -6.503 -18.429 -4.380 1.00 95.81 68 MET A C 1
ATOM 491 O O . MET A 1 68 ? -6.639 -19.414 -5.100 1.00 95.81 68 MET A O 1
ATOM 495 N N . PHE A 1 69 ? -5.685 -17.419 -4.682 1.00 94.31 69 PHE A N 1
ATOM 496 C CA . PHE A 1 69 ? -4.928 -17.349 -5.931 1.00 94.31 69 PHE A CA 1
ATOM 497 C C . PHE A 1 69 ? -3.594 -18.109 -5.892 1.00 94.31 69 PHE A C 1
ATOM 499 O O . PHE A 1 69 ? -2.973 -18.241 -6.941 1.00 94.31 69 PHE A O 1
ATOM 506 N N . ARG A 1 70 ? -3.171 -18.631 -4.722 1.00 80.38 70 ARG A N 1
ATOM 507 C CA . ARG A 1 70 ? -1.826 -19.208 -4.489 1.00 80.38 70 ARG A CA 1
ATOM 508 C C . ARG A 1 70 ? -0.735 -18.388 -5.194 1.00 80.38 70 ARG A C 1
ATOM 510 O O . ARG A 1 70 ? 0.092 -18.945 -5.914 1.00 80.38 70 ARG A O 1
ATOM 517 N N . LEU A 1 71 ? -0.829 -17.067 -5.045 1.00 59.19 71 LEU A N 1
ATOM 518 C CA . LEU A 1 71 ? 0.204 -16.138 -5.497 1.00 59.19 71 LEU A CA 1
ATOM 519 C C . LEU A 1 71 ? 1.518 -16.404 -4.758 1.00 59.19 71 LEU A C 1
ATOM 521 O O . LEU A 1 71 ? 1.448 -16.902 -3.613 1.00 59.19 71 LEU A O 1
#

Secondary structure (DSSP, 8-state):
-HHHHHHHHHHHHHH-GGGHHHHHHHHHHHHHHHIIIIIHHHHHHSSSSHHHHHHHHHHHHHHHHHHHHT-

Radius of gyration: 16.04 Å; Cα contacts (8 Å, |Δi|>4): 11; chains: 1; bounding box: 31×33×40 Å